Protein AF-A0A6G0Z225-F1 (afdb_monomer_lite)

Organism: Aphis craccivora (NCBI:txid307492)

pLDDT: mean 92.97, std 10.17, range [45.88, 98.38]

Radius of gyration: 19.17 Å; chains: 1; bounding box: 40×19×57 Å

Structure (mmCIF, N/CA/C/O backbone):
data_AF-A0A6G0Z225-F1
#
_entry.id   AF-A0A6G0Z225-F1
#
loop_
_atom_site.group_PDB
_atom_site.id
_atom_site.type_symbol
_atom_site.label_atom_id
_atom_site.label_alt_id
_atom_site.label_comp_id
_atom_site.label_asym_id
_atom_site.label_entity_id
_atom_site.label_seq_id
_atom_site.pdbx_PDB_ins_code
_atom_site.Cartn_x
_atom_site.Cartn_y
_atom_site.Cartn_z
_atom_site.occupancy
_atom_site.B_iso_or_equiv
_atom_site.auth_seq_id
_atom_site.auth_comp_id
_atom_site.auth_asym_id
_atom_site.auth_atom_id
_atom_site.pdbx_PDB_model_num
ATOM 1 N N . MET A 1 1 ? -15.662 0.420 37.528 1.00 62.53 1 MET A N 1
ATOM 2 C CA . MET A 1 1 ? -15.891 0.151 36.099 1.00 62.53 1 MET A CA 1
ATOM 3 C C . MET A 1 1 ? -17.224 -0.571 35.992 1.00 62.53 1 MET A C 1
ATOM 5 O O . MET A 1 1 ? -17.384 -1.604 36.632 1.00 62.53 1 MET A O 1
ATOM 9 N N . THR A 1 2 ? -18.216 0.032 35.344 1.00 92.25 2 THR A N 1
ATOM 10 C CA . THR A 1 2 ? -19.554 -0.557 35.174 1.00 92.25 2 THR A CA 1
ATOM 11 C C . THR A 1 2 ? -19.589 -1.426 33.918 1.00 92.25 2 THR A C 1
ATOM 13 O O . THR A 1 2 ? -18.758 -1.267 33.026 1.00 92.25 2 THR A O 1
ATOM 16 N N . THR A 1 3 ? -20.563 -2.330 33.817 1.00 93.31 3 THR A N 1
ATOM 17 C CA . THR A 1 3 ? -20.780 -3.135 32.602 1.00 93.31 3 THR A CA 1
ATOM 18 C C . THR A 1 3 ? -20.968 -2.257 31.358 1.00 93.31 3 THR A C 1
ATOM 20 O O . THR A 1 3 ? -20.368 -2.531 30.327 1.00 93.31 3 THR A O 1
ATOM 23 N N . ALA A 1 4 ? -21.685 -1.136 31.485 1.00 94.19 4 ALA A N 1
ATOM 24 C CA . ALA A 1 4 ? -21.873 -0.168 30.401 1.00 94.19 4 ALA A CA 1
ATOM 25 C C . ALA A 1 4 ? -20.563 0.503 29.938 1.00 94.19 4 ALA A C 1
ATOM 27 O O . ALA A 1 4 ? -20.399 0.783 28.754 1.00 94.19 4 ALA A O 1
ATOM 28 N N . GLN A 1 5 ? -19.615 0.755 30.852 1.00 94.69 5 GLN A N 1
ATOM 29 C CA . GLN A 1 5 ? -18.295 1.291 30.488 1.00 94.69 5 GLN A CA 1
ATOM 30 C C . GLN A 1 5 ? -17.487 0.267 29.679 1.00 94.69 5 GLN A C 1
ATOM 32 O O . GLN A 1 5 ? -16.908 0.622 28.659 1.00 94.69 5 GLN A O 1
ATOM 37 N N . ILE A 1 6 ? -17.527 -1.006 30.081 1.00 95.19 6 ILE A N 1
ATOM 38 C CA . ILE A 1 6 ? -16.856 -2.106 29.370 1.00 95.19 6 ILE A CA 1
ATOM 39 C C . ILE A 1 6 ? -17.445 -2.294 27.961 1.00 95.19 6 ILE A C 1
ATOM 41 O O . ILE A 1 6 ? -16.710 -2.503 27.000 1.00 95.19 6 ILE A O 1
ATOM 45 N N . GLU A 1 7 ? -18.766 -2.197 27.806 1.00 96.56 7 GLU A N 1
ATOM 46 C CA . GLU A 1 7 ? -19.429 -2.290 26.497 1.00 96.56 7 GLU A CA 1
ATOM 47 C C . GLU A 1 7 ? -19.059 -1.125 25.566 1.00 96.56 7 GLU A C 1
ATOM 49 O O . GLU A 1 7 ? -18.810 -1.332 24.372 1.00 96.56 7 GLU A O 1
ATOM 54 N N . ALA A 1 8 ? -18.974 0.092 26.110 1.00 96.31 8 ALA A N 1
ATOM 55 C CA . ALA A 1 8 ? -18.528 1.264 25.363 1.00 96.31 8 ALA A CA 1
ATOM 56 C C . ALA A 1 8 ? -17.063 1.122 24.915 1.00 96.31 8 ALA A C 1
ATOM 58 O O . ALA A 1 8 ? -16.755 1.354 23.744 1.00 96.31 8 ALA A O 1
ATOM 59 N N . GLU A 1 9 ? -16.177 0.674 25.809 1.00 96.81 9 GLU A N 1
ATOM 60 C CA . GLU A 1 9 ? -14.770 0.398 25.495 1.00 96.81 9 GLU A CA 1
ATOM 61 C C . GLU A 1 9 ? -14.632 -0.690 24.421 1.00 96.81 9 GLU A C 1
ATOM 63 O O . GLU A 1 9 ? -13.930 -0.490 23.431 1.00 96.81 9 GLU A O 1
ATOM 68 N N . ASN A 1 10 ? -15.366 -1.800 24.537 1.00 96.81 10 ASN A N 1
ATOM 69 C CA . ASN A 1 10 ? -15.368 -2.865 23.529 1.00 96.81 10 ASN A CA 1
ATOM 70 C C . ASN A 1 10 ? -15.822 -2.367 22.151 1.00 96.81 10 ASN A C 1
ATOM 72 O O . ASN A 1 10 ? -15.239 -2.737 21.127 1.00 96.81 10 ASN A O 1
ATOM 76 N N . THR A 1 11 ? -16.841 -1.507 22.116 1.00 97.56 11 THR A N 1
ATOM 77 C CA . THR A 1 11 ? -17.325 -0.892 20.873 1.00 97.56 11 THR A CA 1
ATOM 78 C C . THR A 1 11 ? -16.249 -0.001 20.255 1.00 97.56 11 THR A C 1
ATOM 80 O O . THR A 1 11 ? -15.984 -0.086 19.054 1.00 97.56 11 THR A O 1
ATOM 83 N N . GLN A 1 12 ? -15.587 0.817 21.075 1.00 97.31 12 GLN A N 1
ATOM 84 C CA . GLN A 1 12 ? -14.504 1.688 20.632 1.00 97.31 12 GLN A CA 1
ATOM 85 C C . GLN A 1 12 ? -13.328 0.879 20.067 1.00 97.31 12 GLN A C 1
ATOM 87 O O . GLN A 1 12 ? -12.928 1.110 18.927 1.00 97.31 12 GLN A O 1
ATOM 92 N N . MET A 1 13 ? -12.849 -0.132 20.799 1.00 96.88 13 MET A N 1
ATOM 93 C CA . MET A 1 13 ? -11.759 -1.000 20.340 1.00 96.88 13 MET A CA 1
ATOM 94 C C . MET A 1 13 ? -12.095 -1.711 19.028 1.00 96.88 13 MET A C 1
ATOM 96 O O . MET A 1 13 ? -11.249 -1.818 18.141 1.00 96.88 13 MET A O 1
ATOM 100 N N . THR A 1 14 ? -13.336 -2.181 18.881 1.00 97.81 14 THR A N 1
ATOM 101 C CA . THR A 1 14 ? -13.794 -2.839 17.650 1.00 97.81 14 THR A CA 1
ATOM 102 C C . THR A 1 14 ? -13.720 -1.880 16.462 1.00 97.81 14 THR A C 1
ATOM 104 O O . THR A 1 14 ? -13.192 -2.233 15.406 1.00 97.81 14 THR A O 1
ATOM 107 N N . ASN A 1 15 ? -14.193 -0.644 16.632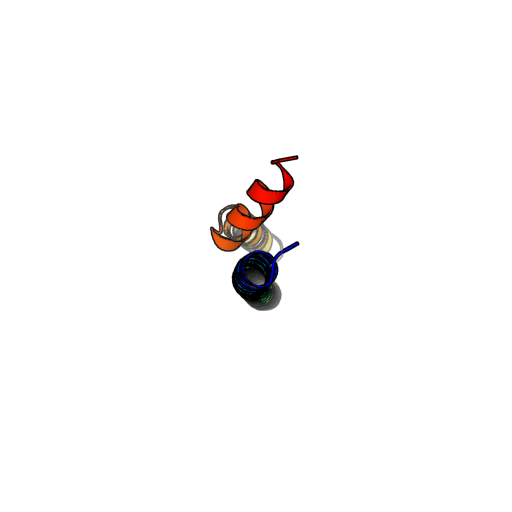 1.00 97.81 15 ASN A N 1
ATOM 108 C CA . ASN A 1 15 ? -14.137 0.377 15.586 1.00 97.81 15 ASN A CA 1
ATOM 109 C C . ASN A 1 15 ? -12.699 0.745 15.212 1.00 97.81 15 ASN A C 1
ATOM 111 O O . ASN A 1 15 ? -12.383 0.888 14.028 1.00 97.81 15 ASN A O 1
ATOM 115 N N . ASP A 1 16 ? -11.823 0.872 16.204 1.00 96.06 16 ASP A N 1
ATOM 116 C CA . ASP A 1 16 ? -10.418 1.198 15.975 1.00 96.06 16 ASP A CA 1
ATOM 117 C C . ASP A 1 16 ? -9.689 0.068 15.247 1.00 96.06 16 ASP A C 1
ATOM 119 O O . ASP A 1 16 ? -8.942 0.329 14.300 1.00 96.06 16 ASP A O 1
ATOM 123 N N . LEU A 1 17 ? -9.995 -1.190 15.578 1.00 97.06 17 LEU A N 1
ATOM 124 C CA . LEU A 1 17 ? -9.480 -2.349 14.853 1.00 97.06 17 LEU A CA 1
ATOM 125 C C . LEU A 1 17 ? -9.911 -2.335 13.379 1.00 97.06 17 LEU A C 1
ATOM 127 O O . LEU A 1 17 ? -9.084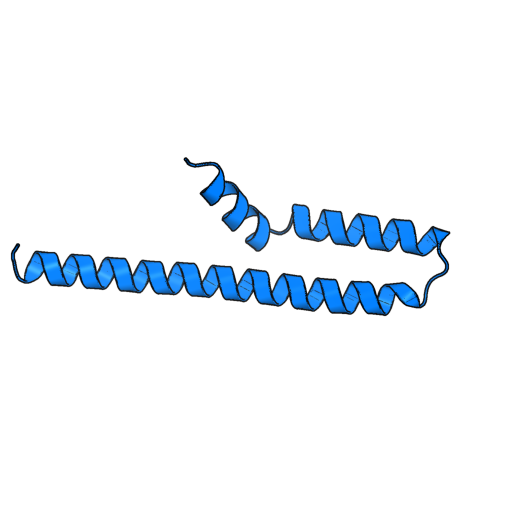 -2.566 12.495 1.00 97.06 17 LEU A O 1
ATOM 131 N N . TYR A 1 18 ? -11.177 -2.022 13.088 1.00 97.75 18 TYR A N 1
ATOM 132 C CA . TYR A 1 18 ? -11.658 -1.916 11.707 1.00 97.75 18 TYR A CA 1
ATOM 133 C C . TYR A 1 18 ? -10.978 -0.785 10.930 1.00 97.75 18 TYR A C 1
ATOM 135 O O . TYR A 1 18 ? -10.600 -0.973 9.770 1.00 97.75 18 TYR A O 1
ATOM 143 N N . ARG A 1 19 ? -10.783 0.382 11.556 1.00 94.62 19 ARG A N 1
ATOM 144 C CA . ARG A 1 19 ? -10.055 1.505 10.944 1.00 94.62 19 ARG A CA 1
ATOM 145 C C . ARG A 1 19 ? -8.611 1.123 10.635 1.00 94.62 19 ARG A C 1
ATOM 147 O O . ARG A 1 19 ? -8.135 1.393 9.533 1.00 94.62 19 ARG A O 1
ATOM 154 N N . LEU A 1 20 ? -7.936 0.457 11.572 1.00 94.38 20 LEU A N 1
ATOM 155 C CA . LEU A 1 20 ? -6.566 -0.015 11.390 1.00 94.38 20 LEU A CA 1
ATOM 156 C C . LEU A 1 20 ? -6.470 -1.044 10.257 1.00 94.38 20 LEU A C 1
ATOM 158 O O . LEU A 1 20 ? -5.612 -0.927 9.382 1.00 94.38 20 LEU A O 1
ATOM 162 N N . LEU A 1 21 ? -7.383 -2.017 10.227 1.00 96.06 21 LEU A N 1
ATOM 163 C CA . LEU A 1 21 ? -7.433 -3.036 9.181 1.00 96.06 21 LEU A CA 1
ATOM 164 C C . LEU A 1 21 ? -7.633 -2.417 7.792 1.00 96.06 21 LEU A C 1
ATOM 166 O O . LEU A 1 21 ? -6.983 -2.837 6.829 1.00 96.06 21 LEU A O 1
ATOM 170 N N . LYS A 1 22 ? -8.506 -1.407 7.686 1.00 94.94 22 LYS A N 1
ATOM 171 C CA . LYS A 1 22 ? -8.739 -0.670 6.439 1.00 94.94 22 LYS A CA 1
ATOM 172 C C . LYS A 1 22 ? -7.450 -0.010 5.943 1.00 94.94 22 LYS A C 1
ATOM 174 O O . LYS A 1 22 ? -7.063 -0.245 4.801 1.00 94.94 22 LYS A O 1
ATOM 179 N N . LYS A 1 23 ? -6.757 0.739 6.807 1.00 94.00 23 LYS A N 1
ATOM 180 C CA . LYS A 1 23 ? -5.484 1.407 6.472 1.00 94.00 23 LYS A CA 1
ATOM 181 C C . LYS A 1 23 ? -4.414 0.413 6.039 1.00 94.00 23 LYS A C 1
ATOM 183 O O . LYS A 1 23 ? -3.791 0.589 4.998 1.00 94.00 23 LYS A O 1
ATOM 188 N N . TYR A 1 24 ? -4.243 -0.671 6.799 1.00 95.31 24 TYR A N 1
ATOM 189 C CA . TYR A 1 24 ? -3.274 -1.715 6.466 1.00 95.31 24 TYR A CA 1
ATOM 190 C C . TYR A 1 24 ? -3.564 -2.349 5.102 1.00 95.31 24 TYR A C 1
ATOM 192 O O . TYR A 1 24 ? -2.653 -2.569 4.305 1.00 95.31 24 TYR A O 1
ATOM 200 N N . THR A 1 25 ? -4.836 -2.630 4.817 1.00 96.25 25 THR A N 1
ATOM 201 C CA . THR A 1 25 ? -5.243 -3.210 3.534 1.00 96.25 25 THR A CA 1
ATOM 202 C C . THR A 1 25 ? -4.954 -2.256 2.376 1.00 96.25 25 THR A C 1
ATOM 204 O O . THR A 1 25 ? -4.419 -2.708 1.363 1.00 96.25 25 THR A O 1
ATOM 207 N N . GLY A 1 26 ? -5.238 -0.961 2.545 1.00 95.38 26 GLY A N 1
ATOM 208 C CA . GLY A 1 26 ? -4.907 0.081 1.570 1.00 95.38 26 GLY A CA 1
ATOM 209 C C . GLY A 1 26 ? -3.408 0.147 1.275 1.00 95.38 26 GLY A C 1
ATOM 210 O O . GLY A 1 26 ? -2.970 -0.116 0.154 1.00 95.38 26 GLY A O 1
ATOM 211 N N . LEU A 1 27 ? -2.583 0.309 2.317 1.00 96.38 27 LEU A N 1
ATOM 212 C CA . LEU A 1 27 ? -1.121 0.306 2.182 1.00 96.38 27 LEU A CA 1
ATOM 213 C C . LEU A 1 27 ? -0.582 -0.966 1.512 1.00 96.38 27 LEU A C 1
ATOM 215 O O . LEU A 1 27 ? 0.323 -0.905 0.678 1.00 96.38 27 LEU A O 1
ATOM 219 N N . ARG A 1 28 ? -1.133 -2.138 1.851 1.00 97.25 28 ARG A N 1
ATOM 220 C CA . ARG A 1 28 ? -0.725 -3.407 1.233 1.00 97.25 28 ARG A CA 1
ATOM 221 C C . ARG A 1 28 ? -1.018 -3.422 -0.267 1.00 97.25 28 ARG A C 1
ATOM 223 O O . ARG A 1 28 ? -0.210 -3.954 -1.032 1.00 97.25 28 ARG A O 1
ATOM 230 N N . ASN A 1 29 ? -2.158 -2.876 -0.682 1.00 97.06 29 ASN A N 1
ATOM 231 C CA . ASN A 1 29 ? -2.525 -2.782 -2.091 1.00 97.06 29 ASN A CA 1
ATOM 232 C C . ASN A 1 29 ? -1.604 -1.804 -2.830 1.00 97.06 29 ASN A C 1
ATOM 234 O O . ASN A 1 29 ? -1.042 -2.191 -3.852 1.00 97.06 29 ASN A O 1
ATOM 238 N N . LEU A 1 30 ? -1.322 -0.633 -2.250 1.00 97.19 30 LEU A N 1
ATOM 239 C CA . LEU A 1 30 ? -0.360 0.325 -2.808 1.00 97.19 30 LEU A CA 1
ATOM 240 C C . LEU A 1 30 ? 1.026 -0.283 -3.027 1.00 97.19 30 LEU A C 1
ATOM 242 O O . LEU A 1 30 ? 1.605 -0.157 -4.104 1.00 97.19 30 LEU A O 1
ATOM 246 N N . ILE A 1 31 ? 1.557 -1.001 -2.033 1.00 97.19 31 ILE A N 1
ATOM 247 C CA . ILE A 1 31 ? 2.857 -1.679 -2.154 1.00 97.19 31 ILE A CA 1
ATOM 248 C C . ILE A 1 31 ? 2.823 -2.729 -3.269 1.00 97.19 31 ILE A C 1
ATOM 250 O O . ILE A 1 31 ? 3.798 -2.893 -4.009 1.00 97.19 31 ILE A O 1
ATOM 254 N N . ARG A 1 32 ? 1.715 -3.469 -3.388 1.00 98.19 32 ARG A N 1
ATOM 255 C CA . ARG A 1 32 ? 1.549 -4.481 -4.434 1.00 98.19 32 ARG A CA 1
ATOM 256 C C . ARG A 1 32 ? 1.568 -3.843 -5.821 1.00 98.19 32 ARG A C 1
ATOM 258 O O . ARG A 1 32 ? 2.277 -4.354 -6.686 1.00 98.19 32 ARG A O 1
ATOM 265 N N . GLU A 1 33 ? 0.823 -2.764 -6.020 1.00 97.62 33 GLU A N 1
ATOM 266 C CA . GLU A 1 33 ? 0.754 -2.033 -7.289 1.00 97.62 33 GLU A CA 1
ATOM 267 C C . GLU A 1 33 ? 2.106 -1.408 -7.640 1.00 97.62 33 GLU A C 1
ATOM 269 O O . GLU A 1 33 ? 2.643 -1.683 -8.712 1.00 97.62 33 GLU A O 1
ATOM 274 N N . LEU A 1 34 ? 2.740 -0.713 -6.690 1.00 98.06 34 LEU A N 1
ATOM 275 C CA . LEU A 1 34 ? 4.084 -0.154 -6.856 1.00 98.06 34 LEU A CA 1
ATOM 276 C C . LEU A 1 34 ? 5.100 -1.222 -7.278 1.00 98.06 34 LEU A C 1
ATOM 278 O O . LEU A 1 34 ? 5.940 -0.984 -8.145 1.00 98.06 34 LEU A O 1
ATOM 282 N N . LYS A 1 35 ? 5.034 -2.417 -6.678 1.00 98.25 35 LYS A N 1
ATOM 283 C CA . LYS A 1 35 ? 5.919 -3.534 -7.031 1.00 98.25 35 LYS A CA 1
ATOM 284 C C . LYS A 1 35 ? 5.688 -4.009 -8.464 1.00 98.25 35 LYS A C 1
ATOM 286 O O . LYS A 1 35 ? 6.665 -4.300 -9.156 1.00 98.25 35 LYS A O 1
ATOM 291 N N . VAL A 1 36 ? 4.430 -4.129 -8.890 1.00 98.38 36 VAL A N 1
ATOM 292 C CA . VAL A 1 36 ? 4.079 -4.529 -10.260 1.00 98.38 36 VAL A CA 1
ATOM 293 C C . VAL A 1 36 ? 4.616 -3.500 -11.253 1.00 98.38 36 VAL A C 1
ATOM 295 O O . VAL A 1 36 ? 5.380 -3.870 -12.144 1.00 98.38 36 VAL A O 1
ATOM 298 N N . GLU A 1 37 ? 4.341 -2.217 -11.034 1.00 98.19 37 GLU A N 1
ATOM 299 C CA . GLU A 1 37 ? 4.801 -1.139 -11.913 1.00 98.19 37 GLU A CA 1
ATOM 300 C C . GLU A 1 37 ? 6.326 -1.005 -11.938 1.00 98.19 37 GLU A C 1
ATOM 302 O O . GLU A 1 37 ? 6.938 -0.842 -12.996 1.00 98.19 37 GLU A O 1
ATOM 307 N N . TYR A 1 38 ? 6.984 -1.186 -10.792 1.00 98.06 38 TYR A N 1
ATOM 308 C CA . TYR A 1 38 ? 8.439 -1.248 -10.730 1.00 98.06 38 TYR A CA 1
ATOM 309 C C . TYR A 1 38 ? 9.005 -2.387 -11.589 1.00 98.06 38 TYR A C 1
ATOM 311 O O . TYR A 1 38 ? 9.989 -2.179 -12.304 1.00 98.06 38 TYR A O 1
ATOM 319 N N . VAL A 1 39 ? 8.415 -3.587 -11.541 1.00 98.38 39 VAL A N 1
ATOM 320 C CA . VAL A 1 39 ? 8.854 -4.712 -12.382 1.00 98.38 39 VAL A CA 1
ATOM 321 C C . VAL A 1 39 ? 8.605 -4.405 -13.857 1.00 98.38 39 VAL A C 1
ATOM 323 O O . VAL A 1 39 ? 9.525 -4.581 -14.656 1.00 98.38 39 VAL A O 1
ATOM 326 N N . ASN A 1 40 ? 7.431 -3.873 -14.202 1.00 97.75 40 ASN A N 1
ATOM 327 C CA . ASN A 1 40 ? 7.085 -3.473 -15.566 1.00 97.75 40 ASN A CA 1
ATOM 328 C C . ASN A 1 40 ? 8.059 -2.418 -16.112 1.00 97.75 40 ASN A C 1
ATOM 330 O O . ASN A 1 40 ? 8.474 -2.496 -17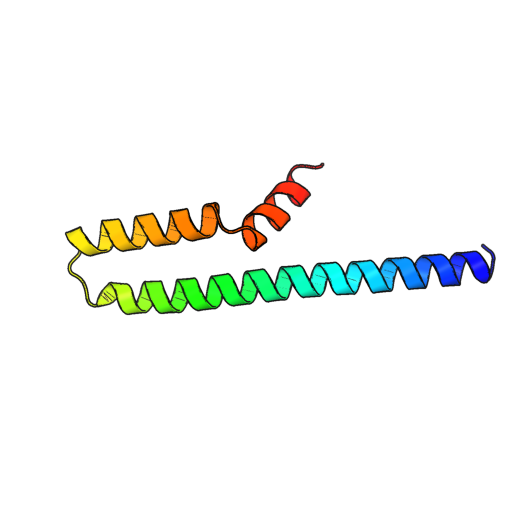.266 1.00 97.75 40 ASN A O 1
ATOM 334 N N . SER A 1 41 ? 8.524 -1.491 -15.267 1.00 98.00 41 SER A N 1
ATOM 335 C CA . SER A 1 41 ? 9.482 -0.450 -15.659 1.00 98.00 41 SER A CA 1
ATOM 336 C C . SER A 1 41 ? 10.822 -1.005 -16.166 1.00 98.00 41 SER A C 1
ATOM 338 O O . SER A 1 41 ? 11.536 -0.321 -16.899 1.00 98.00 41 SER A O 1
ATO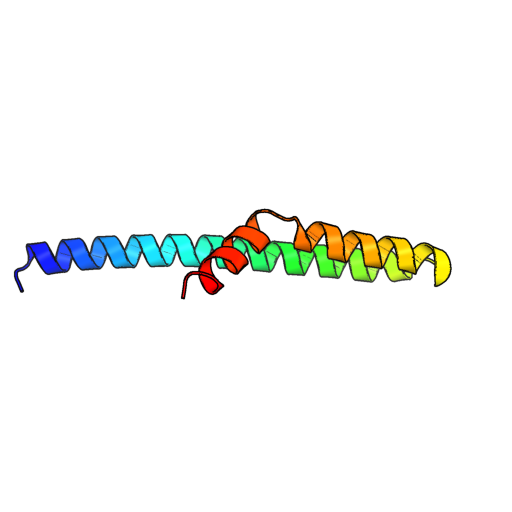M 340 N N . LYS A 1 42 ? 11.191 -2.244 -15.800 1.00 97.31 42 LYS A N 1
ATOM 341 C CA . LYS A 1 42 ? 12.483 -2.851 -16.166 1.00 97.31 42 LYS A CA 1
ATOM 342 C C . LYS A 1 42 ? 12.619 -3.155 -17.656 1.00 97.31 42 LYS A C 1
ATOM 344 O O . LYS A 1 42 ? 13.736 -3.395 -18.101 1.00 97.31 42 LYS A O 1
ATOM 349 N N . VAL A 1 43 ? 11.523 -3.121 -18.416 1.00 97.56 43 VAL A N 1
ATOM 350 C CA . VAL A 1 43 ? 11.565 -3.236 -19.880 1.00 97.56 43 VAL A CA 1
ATOM 351 C C . VAL A 1 43 ? 12.223 -2.013 -20.535 1.00 97.56 43 VAL A C 1
ATOM 353 O O . VAL A 1 43 ? 12.746 -2.110 -21.643 1.00 97.56 43 VAL A O 1
ATOM 356 N N . TYR A 1 44 ? 12.230 -0.863 -19.852 1.00 96.88 44 TYR A N 1
ATOM 357 C CA . TYR A 1 44 ? 12.743 0.389 -20.398 1.00 96.88 44 TYR A CA 1
ATOM 358 C C . TYR A 1 44 ? 14.248 0.582 -20.122 1.00 96.88 44 TYR A C 1
ATOM 360 O O . TYR A 1 44 ? 14.730 0.253 -19.032 1.00 96.88 44 TYR A O 1
ATOM 368 N N . PRO A 1 45 ? 15.001 1.194 -21.060 1.00 97.38 45 PRO A N 1
ATOM 369 C CA . PRO A 1 45 ? 16.387 1.608 -20.836 1.00 97.38 45 PRO A CA 1
ATOM 370 C C . PRO A 1 45 ? 16.543 2.590 -19.666 1.00 97.38 45 PRO A C 1
ATOM 372 O O . PRO A 1 45 ? 15.598 3.269 -19.269 1.00 97.38 45 PRO A O 1
ATOM 375 N N . ILE A 1 46 ? 17.763 2.717 -19.133 1.00 94.62 46 ILE A N 1
ATOM 376 C CA . ILE A 1 46 ? 18.023 3.418 -17.863 1.00 94.62 46 ILE A CA 1
ATOM 377 C C . ILE A 1 46 ? 17.519 4.871 -17.818 1.00 94.62 46 ILE A C 1
ATOM 379 O O . ILE A 1 46 ? 16.935 5.274 -16.814 1.00 94.62 46 ILE A O 1
ATOM 383 N N . PHE A 1 47 ? 17.690 5.632 -18.902 1.00 95.25 47 PHE A N 1
ATOM 384 C CA . PHE A 1 47 ? 17.321 7.049 -18.961 1.00 95.25 47 PHE A CA 1
ATOM 385 C C . PHE A 1 47 ? 15.801 7.287 -18.901 1.00 95.25 47 PHE A C 1
ATOM 387 O O . PHE A 1 47 ? 15.364 7.989 -17.990 1.00 95.25 47 PHE A O 1
ATOM 394 N N . PRO A 1 48 ? 14.960 6.701 -19.780 1.00 95.62 48 PRO A N 1
ATOM 395 C CA . PRO A 1 48 ? 13.507 6.837 -19.653 1.00 95.62 48 PRO A CA 1
ATOM 396 C C . PRO A 1 48 ? 12.967 6.163 -18.387 1.00 95.62 48 PRO A C 1
ATOM 398 O O . PRO A 1 48 ? 12.047 6.686 -17.759 1.00 95.62 48 PRO A O 1
ATOM 401 N N . ARG A 1 49 ? 13.577 5.049 -17.954 1.00 97.88 49 ARG A N 1
ATOM 402 C CA . ARG A 1 49 ? 13.169 4.343 -16.735 1.00 97.88 49 ARG A CA 1
ATOM 403 C C . ARG A 1 49 ? 13.318 5.205 -15.485 1.00 97.88 49 ARG A C 1
ATOM 405 O O . ARG A 1 49 ? 12.502 5.085 -14.583 1.00 97.88 49 ARG A O 1
ATOM 412 N N . TYR A 1 50 ? 14.314 6.088 -15.426 1.00 97.50 50 TYR A N 1
ATOM 413 C CA . TYR A 1 50 ? 14.478 7.000 -14.294 1.00 97.50 50 TYR A CA 1
ATOM 414 C C . TYR A 1 50 ? 13.246 7.886 -14.070 1.00 97.50 50 TYR A C 1
ATOM 416 O O . TYR A 1 50 ? 12.797 8.014 -12.934 1.00 97.50 50 TYR A O 1
ATOM 424 N N . ASN A 1 51 ? 12.676 8.452 -15.139 1.00 97.06 51 ASN A N 1
ATOM 425 C CA . ASN A 1 51 ? 11.478 9.286 -15.023 1.00 97.06 51 ASN A CA 1
ATOM 426 C C . ASN A 1 51 ? 10.288 8.471 -14.505 1.00 97.06 51 ASN A C 1
ATOM 428 O O . ASN A 1 51 ? 9.642 8.896 -13.557 1.00 97.06 51 ASN A O 1
ATOM 432 N N . ILE A 1 52 ? 10.094 7.256 -15.030 1.00 97.50 52 ILE A N 1
ATOM 433 C CA . ILE A 1 52 ? 9.045 6.338 -14.561 1.00 97.50 52 ILE A CA 1
ATOM 434 C C . ILE A 1 52 ? 9.210 6.048 -13.066 1.00 97.50 52 ILE A C 1
ATOM 436 O O . ILE A 1 52 ? 8.277 6.219 -12.295 1.00 97.50 52 ILE A O 1
ATOM 440 N N . LEU A 1 53 ? 10.410 5.656 -12.628 1.00 98.12 53 LEU A N 1
ATOM 441 C CA . LEU A 1 53 ? 10.671 5.361 -11.215 1.00 98.12 53 LEU A CA 1
ATOM 442 C C . LEU A 1 53 ? 10.436 6.573 -10.312 1.00 98.12 53 LEU A C 1
ATOM 444 O O . LEU A 1 53 ? 9.898 6.431 -9.217 1.00 98.12 53 LEU A O 1
ATOM 448 N N . LYS A 1 54 ? 10.860 7.756 -10.761 1.00 97.94 54 LYS A N 1
ATOM 449 C CA . LYS A 1 54 ? 10.663 9.008 -10.034 1.00 97.94 54 LYS A CA 1
ATOM 450 C C . LYS A 1 54 ? 9.178 9.316 -9.867 1.00 97.94 54 LYS A C 1
ATOM 452 O O . LYS A 1 54 ? 8.779 9.745 -8.788 1.00 97.94 54 LYS A O 1
ATOM 457 N N . ASP A 1 55 ? 8.386 9.115 -10.912 1.00 97.88 55 ASP A N 1
ATOM 458 C CA . ASP A 1 55 ? 6.956 9.397 -10.871 1.00 97.88 55 ASP A CA 1
ATOM 459 C C . ASP A 1 55 ? 6.207 8.360 -10.024 1.00 97.88 55 ASP A C 1
ATOM 461 O O . ASP A 1 55 ? 5.444 8.766 -9.160 1.00 97.88 55 ASP A O 1
ATOM 465 N N . LEU A 1 56 ? 6.567 7.070 -10.084 1.00 97.88 56 LEU A N 1
ATOM 466 C CA . LEU A 1 56 ? 6.030 6.050 -9.166 1.00 97.88 56 LEU A CA 1
ATOM 467 C C . LEU A 1 56 ? 6.231 6.409 -7.683 1.00 97.88 56 LEU A C 1
ATOM 469 O O . LEU A 1 56 ? 5.343 6.195 -6.860 1.00 97.88 56 LEU A O 1
ATOM 473 N N . ILE A 1 57 ? 7.397 6.958 -7.326 1.00 96.75 57 ILE A N 1
ATOM 474 C CA . ILE A 1 57 ? 7.663 7.411 -5.952 1.00 96.75 57 ILE A CA 1
ATOM 475 C C . ILE A 1 57 ? 6.761 8.595 -5.597 1.00 96.75 57 ILE A C 1
ATOM 477 O O . ILE A 1 57 ? 6.158 8.602 -4.525 1.00 96.75 57 ILE A O 1
ATOM 481 N N . LYS A 1 58 ? 6.652 9.590 -6.485 1.00 96.88 58 LYS A N 1
ATOM 482 C CA . LYS A 1 58 ? 5.778 10.744 -6.250 1.00 96.88 58 LYS A CA 1
ATOM 483 C C . LYS A 1 58 ? 4.322 10.320 -6.113 1.00 96.88 58 LYS A C 1
ATOM 485 O O . LYS A 1 58 ? 3.653 10.833 -5.228 1.00 96.88 58 LYS A O 1
ATOM 490 N N . ASP A 1 59 ? 3.842 9.412 -6.951 1.00 96.69 59 ASP A N 1
ATOM 491 C CA . ASP A 1 59 ? 2.447 8.980 -6.940 1.00 96.69 59 ASP A CA 1
ATOM 492 C C . ASP A 1 59 ? 2.083 8.370 -5.585 1.00 96.69 59 ASP A C 1
ATOM 494 O O . ASP A 1 59 ? 1.072 8.741 -4.995 1.00 96.69 59 ASP A O 1
ATOM 498 N N . IL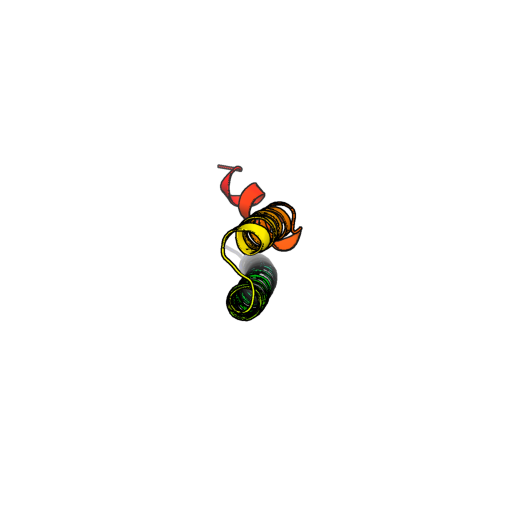E A 1 60 ? 2.964 7.536 -5.021 1.00 96.19 60 ILE A N 1
ATOM 499 C CA . ILE A 1 60 ? 2.796 7.000 -3.664 1.00 96.19 60 ILE A CA 1
ATOM 500 C C . ILE A 1 60 ? 2.839 8.108 -2.612 1.00 96.19 60 ILE A C 1
ATOM 502 O O . ILE A 1 60 ? 1.989 8.133 -1.725 1.00 96.19 60 ILE A O 1
ATOM 506 N N . MET A 1 61 ? 3.789 9.041 -2.717 1.00 94.19 61 MET A N 1
ATOM 507 C CA . MET A 1 61 ? 3.915 10.151 -1.766 1.00 94.19 61 MET A CA 1
ATOM 508 C C . MET A 1 61 ? 2.690 11.069 -1.736 1.00 94.19 61 MET A C 1
ATOM 510 O O . MET A 1 61 ? 2.464 11.708 -0.719 1.00 94.19 61 MET A O 1
ATOM 514 N N . HIS A 1 62 ? 1.911 11.155 -2.815 1.00 94.25 62 HIS A N 1
ATOM 515 C CA . HIS A 1 62 ? 0.677 11.949 -2.857 1.00 94.25 62 HIS A CA 1
ATOM 516 C C . HIS A 1 62 ? -0.586 11.089 -2.701 1.00 94.25 62 HIS A C 1
ATOM 518 O O . HIS A 1 62 ? -1.696 11.623 -2.728 1.00 94.25 62 HIS A O 1
ATOM 524 N N . HIS A 1 63 ? -0.449 9.768 -2.545 1.00 95.50 63 HIS A N 1
ATOM 525 C CA . HIS A 1 63 ? -1.596 8.879 -2.448 1.00 95.50 63 HIS A CA 1
ATOM 526 C C . HIS A 1 63 ? -2.303 9.058 -1.102 1.00 95.50 63 HIS A C 1
ATOM 528 O O . HIS A 1 63 ? -1.679 8.968 -0.044 1.00 95.50 63 HIS A O 1
ATOM 534 N N . GLN A 1 64 ? -3.624 9.250 -1.134 1.00 92.38 64 GLN A N 1
ATOM 535 C CA . GLN A 1 64 ? -4.426 9.547 0.056 1.00 92.38 64 GLN A CA 1
ATOM 536 C C . GLN A 1 64 ? -4.228 8.510 1.173 1.00 92.38 64 GLN A C 1
ATOM 538 O O . GLN A 1 64 ? -3.956 8.881 2.307 1.00 92.38 64 GLN A O 1
ATOM 543 N N . GLU A 1 65 ? -4.295 7.214 0.853 1.00 90.88 65 GLU A N 1
ATOM 544 C CA . GLU A 1 65 ? -4.129 6.142 1.851 1.00 90.88 65 GLU A CA 1
ATOM 545 C C . GLU A 1 65 ? -2.737 6.121 2.511 1.00 90.88 65 GLU A C 1
ATOM 547 O O . GLU A 1 65 ? -2.608 5.695 3.656 1.00 90.88 65 GLU A O 1
ATOM 552 N N . TYR A 1 66 ? -1.694 6.577 1.808 1.00 93.25 66 TYR A N 1
ATOM 553 C CA . TYR A 1 66 ? -0.352 6.720 2.376 1.00 93.25 66 TYR A CA 1
ATOM 554 C C . TYR A 1 66 ? -0.268 7.968 3.265 1.00 93.25 66 TYR A C 1
ATOM 556 O O . TYR A 1 66 ? 0.192 7.888 4.405 1.00 93.25 66 TYR A O 1
ATOM 564 N N . MET A 1 67 ? -0.797 9.096 2.782 1.00 92.75 67 MET A N 1
ATOM 565 C CA . MET A 1 67 ? -0.830 10.368 3.511 1.00 92.75 67 MET A CA 1
ATOM 566 C C . MET A 1 67 ? -1.631 10.290 4.814 1.00 92.75 67 MET A C 1
ATOM 568 O O . MET A 1 67 ? -1.194 10.827 5.829 1.00 92.75 67 MET A O 1
ATOM 572 N N . GLU A 1 68 ? -2.768 9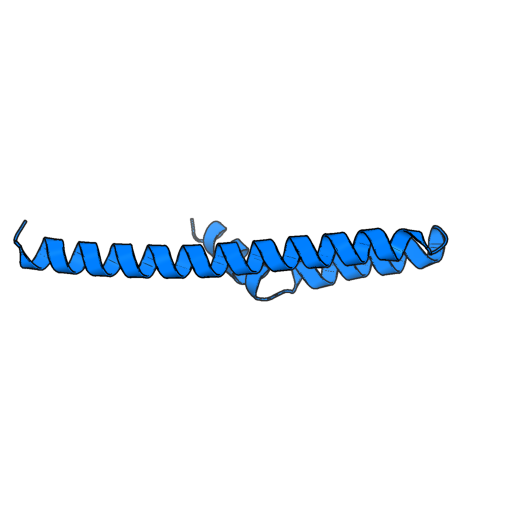.587 4.809 1.00 88.31 68 GLU A N 1
ATOM 573 C CA . GLU A 1 68 ? -3.585 9.346 6.006 1.00 88.31 68 GLU A CA 1
ATOM 574 C C . GLU A 1 68 ? -2.776 8.674 7.124 1.00 88.31 68 GLU A C 1
ATOM 576 O O . GLU A 1 68 ? -2.963 8.999 8.292 1.00 88.31 68 GLU A O 1
ATOM 581 N N . VAL A 1 69 ? -1.846 7.775 6.785 1.00 88.69 69 VAL A N 1
ATOM 582 C CA . VAL A 1 69 ? -1.000 7.091 7.773 1.00 88.69 69 VAL A CA 1
ATOM 583 C C . VAL A 1 69 ? 0.160 7.976 8.229 1.00 88.69 69 VAL A C 1
ATOM 585 O O . VAL A 1 69 ? 0.475 7.990 9.415 1.00 88.69 69 VAL A O 1
ATOM 588 N N . CYS A 1 70 ? 0.779 8.743 7.328 1.00 85.75 70 CYS A N 1
ATOM 589 C CA . CYS A 1 70 ? 1.851 9.674 7.695 1.00 85.75 70 CYS A CA 1
ATOM 590 C C . CYS A 1 70 ? 1.370 10.753 8.677 1.00 85.75 70 CYS A C 1
ATOM 592 O O . CYS A 1 70 ? 2.009 10.974 9.702 1.00 85.75 70 CYS A O 1
ATOM 594 N N . HIS A 1 71 ? 0.210 11.362 8.419 1.00 81.88 71 HIS A N 1
ATOM 595 C CA . HIS A 1 71 ? -0.340 12.419 9.273 1.00 81.88 71 HIS A CA 1
ATOM 596 C C . HIS A 1 71 ? -0.729 11.952 10.682 1.00 81.88 71 HIS A C 1
ATOM 598 O O . HIS A 1 71 ? -0.783 12.767 11.599 1.00 81.88 71 HIS A O 1
ATOM 604 N N . GLU A 1 72 ? -0.980 10.658 10.880 1.00 73.38 72 GLU A N 1
ATOM 605 C CA . GLU A 1 72 ? -1.232 10.098 12.213 1.00 73.38 72 GLU A CA 1
ATOM 606 C C . GLU A 1 72 ? 0.045 9.904 13.031 1.00 73.38 72 GLU A C 1
ATOM 608 O O . GLU A 1 72 ? -0.002 9.986 14.256 1.00 73.38 72 GLU A O 1
ATOM 613 N N . VAL A 1 73 ? 1.183 9.667 12.374 1.00 66.06 73 VAL A N 1
ATOM 614 C CA . VAL A 1 73 ? 2.485 9.524 13.044 1.00 66.06 73 VAL A CA 1
ATOM 615 C C . VAL A 1 73 ? 3.015 10.882 13.514 1.00 66.06 73 VAL A C 1
ATOM 617 O O . VAL A 1 73 ? 3.657 10.953 14.558 1.00 66.06 73 VAL A O 1
ATOM 620 N N . ASP A 1 74 ? 2.702 11.955 12.786 1.00 58.62 74 ASP A N 1
ATOM 621 C CA . ASP A 1 74 ? 3.132 13.323 13.109 1.00 58.62 74 ASP A CA 1
ATOM 622 C C . ASP A 1 74 ? 2.312 13.980 14.240 1.00 58.62 74 ASP A C 1
ATOM 624 O O . ASP A 1 74 ? 2.660 15.061 14.709 1.00 58.62 74 ASP A O 1
ATOM 628 N N . ALA A 1 75 ? 1.217 13.355 14.687 1.00 57.38 75 ALA A N 1
ATOM 629 C CA . ALA A 1 75 ? 0.320 13.888 15.717 1.00 57.38 75 ALA A CA 1
ATOM 630 C C . ALA A 1 75 ? 0.783 13.610 17.169 1.00 57.38 75 ALA A C 1
ATOM 632 O O . ALA A 1 75 ? -0.040 13.651 18.088 1.00 57.38 75 ALA A O 1
ATOM 633 N N . VAL A 1 76 ? 2.073 13.308 17.370 1.00 45.88 76 VAL A N 1
ATOM 634 C CA . VAL A 1 76 ? 2.694 12.966 18.668 1.00 45.88 76 VAL A CA 1
ATOM 635 C C . VAL A 1 76 ? 3.469 14.142 19.250 1.00 45.88 76 VAL A C 1
ATOM 637 O O . VAL A 1 76 ? 4.292 14.734 18.519 1.00 45.88 76 VAL A O 1
#

Foldseek 3Di:
DDPVVVVVVVVVVVVVVVVVVVLVVVVVVLVVVLVVQLVVLVVDDPVVSVVSNVVSVVCLVPDPSNVVVVVVVVPD

Sequence (76 aa):
MTTAQIEAENTQMTNDLYRLLKKYTGLRNLIRELKVEYVNSKVYPIFPRYNILKDLIKDIMHHQEYMEVCHEVDAV

Secondary structure (DSSP, 8-state):
--HHHHHHHHHHHHHHHHHHHHHHHHHHHHHHHHHHHHHHHTTS-HHHHHHHHHHHHHHHHT-HHHHHHHHHHTT-